Protein AF-A0A7C2U0L2-F1 (afdb_monomer)

Sequence (95 aa):
MPKRKKSPPITKEQFLARVMSREPNREKVVKDLLRELHAYEMKYQMRSEFFYKLVVGTPLEDQPDFLDWAMCYRGYLQVFQSQVMPESATADVIG

Radius of gyration: 17.04 Å; Cα contacts (8 Å, |Δi|>4): 35; chains: 1; bounding box: 32×41×64 Å

Solvent-accessible surface area (backbone atoms only — not comparable to full-atom values): 5981 Å² total; per-residue (Å²): 134,86,81,80,79,78,73,77,82,76,48,71,68,58,48,50,52,48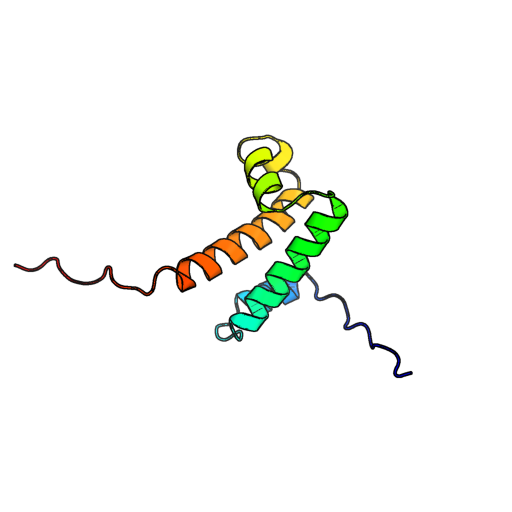,71,70,41,96,78,52,62,62,69,56,53,51,52,52,37,52,51,55,50,49,53,51,23,64,74,68,74,40,56,66,70,61,51,48,69,68,29,63,97,40,83,58,46,79,36,70,75,41,44,57,51,47,52,43,50,50,53,46,49,54,59,48,48,62,65,75,48,71,94,79,85,73,84,86,92,82,134

Nearest PDB structures (foldseek):
  3l9f-assembly2_C  TM=3.797E-01  e=4.174E+00  Streptococcus mutans UA159
  4wwf-assembly2_B-2  TM=2.440E-01  e=3.933E+00  Cupriavidus metallidurans CH34
  3zg1-assembly2_A  TM=2.372E-01  e=9.047E+00  Cupriavidus metallidurans CH34

Structure (mmCIF, N/CA/C/O backbone):
data_AF-A0A7C2U0L2-F1
#
_entry.id   AF-A0A7C2U0L2-F1
#
loop_
_atom_site.group_PDB
_atom_site.id
_atom_site.type_symbol
_atom_site.label_atom_id
_atom_site.label_alt_id
_atom_site.label_comp_id
_atom_site.label_asym_id
_atom_site.label_entity_id
_atom_site.label_seq_id
_atom_site.pdbx_PDB_ins_code
_atom_site.Cartn_x
_atom_site.Cartn_y
_atom_site.Cartn_z
_atom_site.occupancy
_atom_site.B_iso_or_equiv
_atom_site.auth_seq_id
_atom_site.auth_comp_id
_atom_site.auth_asym_id
_atom_site.auth_atom_id
_atom_site.pdbx_PDB_model_num
ATOM 1 N N . MET A 1 1 ? 0.550 7.904 33.768 1.00 45.81 1 MET A N 1
ATOM 2 C CA . MET A 1 1 ? 0.707 7.884 32.293 1.00 45.81 1 MET A CA 1
ATOM 3 C C . MET A 1 1 ? -0.568 7.325 31.667 1.00 45.81 1 MET A C 1
ATOM 5 O O . MET A 1 1 ? -0.949 6.228 32.066 1.00 45.81 1 MET A O 1
ATOM 9 N N . PRO A 1 2 ? -1.277 8.026 30.763 1.00 47.38 2 PRO A N 1
ATOM 10 C CA . PRO A 1 2 ? -2.499 7.477 30.184 1.00 47.38 2 PRO A CA 1
ATOM 11 C C . PRO A 1 2 ? -2.150 6.387 29.159 1.00 47.38 2 PRO A C 1
ATOM 13 O O . PRO A 1 2 ? -1.345 6.593 28.250 1.00 47.38 2 PRO A O 1
ATOM 16 N N . LYS A 1 3 ? -2.747 5.203 29.331 1.00 48.09 3 LYS A N 1
ATOM 17 C CA . LYS A 1 3 ? -2.592 4.048 28.439 1.00 48.09 3 LYS A CA 1
ATOM 18 C C . LYS A 1 3 ? -3.172 4.394 27.061 1.00 48.09 3 LYS A C 1
ATOM 20 O O . LYS A 1 3 ? -4.375 4.621 26.939 1.00 48.09 3 LYS A O 1
ATOM 25 N N . ARG A 1 4 ? -2.324 4.445 26.024 1.00 47.09 4 ARG A N 1
ATOM 26 C CA . ARG A 1 4 ? -2.745 4.629 24.624 1.00 47.09 4 ARG A CA 1
ATOM 27 C C . ARG A 1 4 ? -3.666 3.469 24.229 1.00 47.09 4 ARG A C 1
ATOM 29 O O . ARG A 1 4 ? -3.207 2.339 24.078 1.00 47.09 4 ARG A O 1
ATOM 36 N N . LYS A 1 5 ? -4.964 3.747 24.083 1.00 49.28 5 LYS A N 1
ATOM 37 C CA . LYS A 1 5 ? -5.942 2.816 23.509 1.00 49.28 5 LYS A CA 1
ATOM 38 C C . LYS A 1 5 ? -5.545 2.584 22.047 1.00 49.28 5 LYS A C 1
ATOM 40 O O . LYS A 1 5 ? -5.645 3.501 21.238 1.00 49.28 5 LYS A O 1
ATOM 45 N N . LYS A 1 6 ? -5.029 1.394 21.723 1.00 50.16 6 LYS A N 1
ATOM 46 C CA . LYS A 1 6 ? -4.821 0.972 20.333 1.00 50.16 6 LYS A CA 1
ATOM 47 C C . LYS A 1 6 ? -6.204 0.836 19.701 1.00 50.16 6 LYS A C 1
ATOM 49 O O . LYS A 1 6 ? -6.974 -0.030 20.110 1.00 50.16 6 LYS A O 1
ATOM 54 N N . SER A 1 7 ? -6.539 1.732 18.777 1.00 49.91 7 SER A N 1
ATOM 55 C CA . SER A 1 7 ? -7.733 1.581 17.948 1.00 49.91 7 SER A CA 1
ATOM 56 C C . SER A 1 7 ? -7.650 0.244 17.204 1.00 49.91 7 SER A C 1
ATOM 58 O O . SER A 1 7 ? -6.552 -0.122 16.773 1.00 49.91 7 SER A O 1
ATOM 60 N N . PRO A 1 8 ? -8.760 -0.501 17.085 1.00 56.16 8 PRO A N 1
ATOM 61 C CA . PRO A 1 8 ? -8.761 -1.787 16.403 1.00 56.16 8 PRO A CA 1
ATOM 62 C C . PRO A 1 8 ? -8.288 -1.625 14.948 1.00 56.16 8 PRO A C 1
ATOM 64 O O . PRO A 1 8 ? -8.546 -0.575 14.346 1.00 56.16 8 PRO A O 1
ATOM 67 N N . PRO A 1 9 ? -7.586 -2.628 14.389 1.00 57.03 9 PRO A N 1
ATOM 68 C CA . PRO A 1 9 ? -7.198 -2.615 12.987 1.00 57.03 9 PRO A CA 1
ATOM 69 C C . PRO A 1 9 ? -8.469 -2.549 12.137 1.00 57.03 9 PRO A C 1
ATOM 71 O O . PRO A 1 9 ?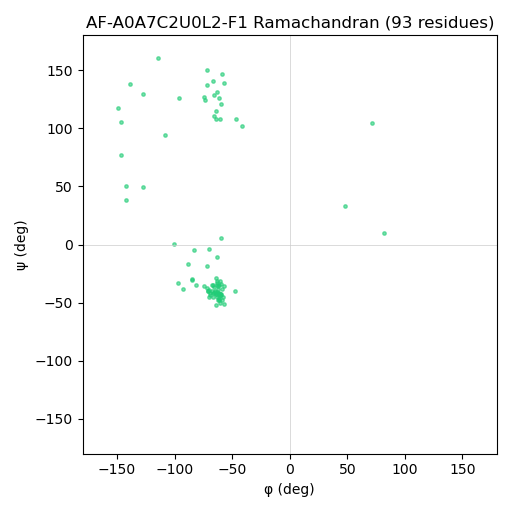 -9.362 -3.386 12.264 1.00 57.03 9 PRO A O 1
ATOM 74 N N . ILE A 1 10 ? -8.577 -1.508 11.316 1.00 61.28 10 ILE A N 1
ATOM 75 C CA . ILE A 1 10 ? -9.622 -1.425 10.300 1.00 61.28 10 ILE A CA 1
ATOM 76 C C . ILE A 1 10 ? -9.357 -2.542 9.295 1.00 61.28 10 ILE A C 1
ATOM 78 O O . ILE A 1 10 ? -8.239 -2.700 8.817 1.00 61.28 10 ILE A O 1
ATOM 82 N N . THR A 1 11 ? -10.375 -3.346 9.011 1.00 71.38 11 THR A N 1
ATOM 83 C CA . THR A 1 11 ? -10.290 -4.378 7.978 1.00 71.38 11 THR A CA 1
ATOM 84 C C . THR A 1 11 ? -10.281 -3.734 6.594 1.00 71.38 11 THR A C 1
ATOM 86 O O . THR A 1 11 ? -10.900 -2.691 6.389 1.00 71.38 11 THR A O 1
ATOM 89 N N . LYS A 1 12 ? -9.623 -4.375 5.623 1.00 61.41 12 LYS A N 1
ATOM 90 C CA . LYS A 1 12 ? -9.554 -3.936 4.217 1.00 61.41 12 LYS A CA 1
ATOM 91 C C . LYS A 1 12 ? -10.922 -3.563 3.637 1.00 61.41 12 LYS A C 1
ATOM 93 O O . LYS A 1 12 ? -11.067 -2.555 2.958 1.00 61.41 12 LYS A O 1
ATOM 98 N N . GLU A 1 13 ? -11.946 -4.341 3.969 1.00 67.31 13 GLU A N 1
ATOM 99 C CA . GLU A 1 13 ? -13.325 -4.105 3.539 1.00 67.31 13 GLU A CA 1
ATOM 100 C C . GLU A 1 13 ? -13.913 -2.822 4.147 1.00 67.31 13 GLU A C 1
ATOM 102 O O . GLU A 1 13 ? -14.519 -2.015 3.446 1.00 67.31 13 GLU A O 1
ATOM 107 N N . GLN A 1 14 ? -13.645 -2.568 5.433 1.00 66.62 14 GLN A N 1
ATOM 108 C CA . GLN A 1 14 ? -14.013 -1.313 6.089 1.00 66.62 14 GLN A CA 1
ATOM 109 C C . GLN A 1 14 ? -13.219 -0.129 5.543 1.00 66.62 14 GLN A C 1
ATOM 111 O O . GLN A 1 14 ? -13.761 0.969 5.457 1.00 66.62 14 GLN A O 1
ATOM 116 N N . PHE A 1 15 ? -11.956 -0.332 5.173 1.00 65.44 15 PHE A N 1
ATOM 117 C CA . PHE A 1 15 ? -11.128 0.687 4.543 1.00 65.44 15 PHE A CA 1
ATOM 118 C C . PHE A 1 15 ? -11.691 1.077 3.172 1.00 65.44 15 PHE A C 1
ATOM 120 O O . PHE A 1 15 ? -11.983 2.250 2.944 1.00 65.44 15 PHE A O 1
ATOM 127 N N . LEU A 1 16 ? -11.952 0.092 2.310 1.00 62.72 16 LEU A N 1
ATOM 128 C CA . LEU A 1 16 ? -12.552 0.287 0.990 1.00 62.72 16 LEU A CA 1
ATOM 129 C C . LEU A 1 16 ? -13.940 0.927 1.087 1.00 62.72 16 LEU A C 1
ATOM 131 O O . LEU A 1 16 ? -14.214 1.891 0.378 1.00 62.72 16 LEU A O 1
ATOM 135 N N . ALA A 1 17 ? -14.785 0.482 2.020 1.00 65.19 17 ALA A N 1
ATOM 136 C CA . ALA A 1 17 ? -16.093 1.090 2.259 1.00 65.19 17 ALA A CA 1
ATOM 137 C C . ALA A 1 17 ? -15.987 2.563 2.696 1.00 65.19 17 ALA A C 1
ATOM 139 O O . ALA A 1 17 ? -16.822 3.386 2.314 1.00 65.19 17 ALA A O 1
ATOM 140 N N . ARG A 1 18 ? -14.948 2.922 3.463 1.00 62.56 18 ARG A N 1
ATOM 141 C CA . ARG A 1 18 ? -14.692 4.305 3.898 1.00 62.56 18 ARG A CA 1
ATOM 142 C C . ARG A 1 18 ? -14.152 5.188 2.783 1.00 62.56 18 ARG A C 1
ATOM 144 O O . ARG A 1 18 ? -14.475 6.367 2.756 1.00 62.56 18 ARG A O 1
ATOM 151 N N . VAL A 1 19 ? -13.335 4.624 1.898 1.00 58.09 19 VAL A N 1
ATOM 152 C CA . VAL A 1 19 ? -12.797 5.308 0.716 1.00 58.09 19 VAL A CA 1
ATOM 153 C C . VAL A 1 19 ? -13.893 5.520 -0.334 1.00 58.09 19 VAL A C 1
ATOM 155 O O . VAL A 1 19 ? -13.927 6.570 -0.966 1.00 58.09 19 VAL A O 1
ATOM 158 N N . MET A 1 20 ? -14.809 4.558 -0.493 1.00 55.66 20 MET A N 1
ATOM 159 C CA . MET A 1 20 ? -15.878 4.603 -1.499 1.00 55.66 20 MET A CA 1
ATOM 160 C C . MET A 1 20 ? -17.165 5.309 -1.039 1.00 55.66 20 MET A C 1
ATOM 162 O O . MET A 1 20 ? -17.980 5.692 -1.877 1.00 55.66 20 MET A O 1
ATOM 166 N N . SER A 1 21 ? -17.370 5.521 0.265 1.00 53.75 21 S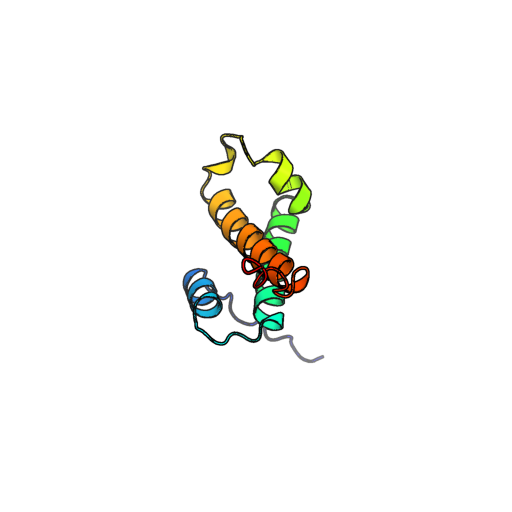ER A N 1
ATOM 167 C CA . SER A 1 21 ? -18.510 6.303 0.765 1.00 53.75 21 SER A CA 1
ATOM 168 C C . SER A 1 21 ? -18.299 7.795 0.498 1.00 53.75 21 SER A C 1
ATOM 170 O O . SER A 1 21 ? -17.308 8.363 0.938 1.00 53.75 21 SER A O 1
ATOM 172 N N . ARG A 1 22 ? -19.259 8.419 -0.194 1.00 49.75 22 ARG A N 1
ATOM 173 C CA . ARG A 1 22 ? -19.216 9.722 -0.896 1.00 49.75 22 ARG A CA 1
ATOM 174 C C . ARG A 1 22 ? -18.888 10.987 -0.076 1.00 49.75 22 ARG A C 1
ATOM 176 O O . ARG A 1 22 ? -18.869 12.062 -0.655 1.00 49.75 22 ARG A O 1
ATOM 183 N N . GLU A 1 23 ? -18.549 10.894 1.205 1.00 60.91 23 GLU A N 1
ATOM 184 C CA . GLU A 1 23 ? -17.962 12.013 1.963 1.00 60.91 23 GLU A CA 1
ATOM 185 C C . GLU A 1 23 ? -16.971 11.518 3.022 1.00 60.91 23 GLU A C 1
ATOM 187 O O . GLU A 1 23 ? -17.269 11.489 4.222 1.00 60.91 23 GLU A O 1
ATOM 192 N N . PRO A 1 24 ? -15.750 11.133 2.637 1.00 56.12 24 PRO A N 1
ATOM 193 C CA . PRO A 1 24 ? -14.716 10.922 3.615 1.00 56.12 24 PRO A CA 1
ATOM 194 C C . PRO A 1 24 ? -13.893 12.209 3.687 1.00 56.12 24 PRO A C 1
ATOM 196 O O . PRO A 1 24 ? -13.421 12.713 2.671 1.00 56.12 24 PRO A O 1
ATOM 199 N N . ASN A 1 25 ? -13.733 12.771 4.890 1.00 67.88 25 ASN A N 1
ATOM 200 C CA . ASN A 1 25 ? -12.801 13.875 5.119 1.00 67.88 25 ASN A CA 1
ATOM 201 C C . ASN A 1 25 ? -11.472 13.499 4.441 1.00 67.88 25 ASN A C 1
ATOM 203 O O . ASN A 1 25 ? -10.806 12.548 4.853 1.00 67.88 25 ASN A O 1
ATOM 207 N N . ARG A 1 26 ? -11.158 14.174 3.335 1.00 65.81 26 ARG A N 1
ATOM 208 C CA . ARG A 1 26 ? -10.145 13.737 2.372 1.00 65.81 26 ARG A CA 1
ATOM 209 C C . ARG A 1 26 ? -8.776 13.613 3.034 1.00 65.81 26 ARG A C 1
ATOM 211 O O . ARG A 1 26 ? -8.037 12.673 2.761 1.00 65.81 26 ARG A O 1
ATOM 218 N N . GLU A 1 27 ? -8.494 14.484 4.000 1.00 70.62 27 GLU A N 1
ATOM 219 C CA . GLU A 1 27 ? -7.295 14.424 4.837 1.00 70.62 27 GLU A CA 1
ATOM 220 C C . GLU A 1 27 ? -7.222 13.144 5.674 1.00 70.62 27 GLU A C 1
ATOM 222 O O . GLU A 1 27 ? -6.144 12.593 5.889 1.00 70.62 27 GLU A O 1
ATOM 227 N N . LYS A 1 28 ? -8.366 12.651 6.154 1.00 76.25 28 LYS A N 1
ATOM 228 C CA . LYS A 1 28 ? -8.456 11.395 6.901 1.00 76.25 28 LYS A CA 1
ATOM 229 C C . LYS A 1 28 ? -8.181 10.196 5.996 1.00 76.25 28 LYS A C 1
ATOM 231 O O . LYS A 1 28 ? -7.432 9.318 6.403 1.00 76.25 28 LYS A O 1
ATOM 236 N N . VAL A 1 29 ? -8.702 10.195 4.767 1.00 73.56 29 VAL A N 1
ATOM 237 C CA . VAL A 1 29 ? -8.413 9.145 3.770 1.00 73.56 29 VAL A CA 1
ATOM 238 C C . VAL A 1 29 ? -6.934 9.109 3.426 1.00 73.56 29 VAL A C 1
ATOM 240 O O . VAL A 1 29 ? -6.330 8.044 3.461 1.00 73.56 29 VAL A O 1
ATOM 243 N N . VAL A 1 30 ? -6.329 10.271 3.169 1.00 75.81 30 VAL A N 1
ATOM 244 C CA . VAL A 1 30 ? -4.886 10.370 2.911 1.00 75.81 30 VAL A CA 1
ATOM 245 C C . VAL A 1 30 ? -4.087 9.869 4.112 1.00 75.81 30 VAL A C 1
ATOM 247 O O . VAL A 1 30 ? -3.141 9.109 3.937 1.00 75.81 30 VAL A O 1
ATOM 250 N N . LYS A 1 31 ? -4.471 10.239 5.340 1.00 81.81 31 LYS A N 1
ATOM 251 C CA . LYS A 1 31 ? -3.800 9.763 6.561 1.00 81.81 31 LYS A CA 1
ATOM 252 C C . LYS A 1 31 ? -3.919 8.251 6.755 1.00 81.81 31 LYS A C 1
ATOM 254 O O . LYS A 1 31 ? -2.941 7.638 7.176 1.00 81.81 31 LYS A O 1
ATOM 259 N N . ASP A 1 32 ? -5.077 7.654 6.481 1.00 82.19 32 ASP A N 1
ATOM 260 C CA . ASP A 1 32 ? -5.252 6.201 6.583 1.00 82.19 32 ASP A CA 1
ATOM 261 C C . ASP A 1 32 ? -4.487 5.467 5.454 1.00 82.19 32 ASP A C 1
ATOM 263 O O . ASP A 1 32 ? -3.787 4.503 5.749 1.00 82.19 32 ASP A O 1
ATOM 267 N N . LEU A 1 33 ? -4.489 5.977 4.211 1.00 80.56 33 LEU A N 1
ATOM 268 C CA . LEU A 1 33 ? -3.665 5.457 3.101 1.00 80.56 33 LEU A CA 1
ATOM 269 C C . LEU A 1 33 ? -2.165 5.505 3.422 1.00 80.56 33 LEU A C 1
ATOM 271 O O . LEU A 1 33 ? -1.457 4.517 3.246 1.00 80.56 33 LEU A O 1
ATOM 275 N N . LEU A 1 34 ? -1.673 6.640 3.930 1.00 82.19 34 LEU A N 1
ATOM 276 C CA . LEU A 1 34 ? -0.270 6.799 4.322 1.00 82.19 34 LEU A CA 1
ATOM 277 C C . LEU A 1 34 ? 0.116 5.861 5.468 1.00 82.19 34 LEU A C 1
ATOM 279 O O . LEU A 1 34 ? 1.241 5.369 5.501 1.00 82.19 34 LEU A O 1
ATOM 283 N N . ARG A 1 35 ? -0.801 5.595 6.405 1.00 85.31 35 ARG A N 1
ATOM 284 C CA . ARG A 1 35 ? -0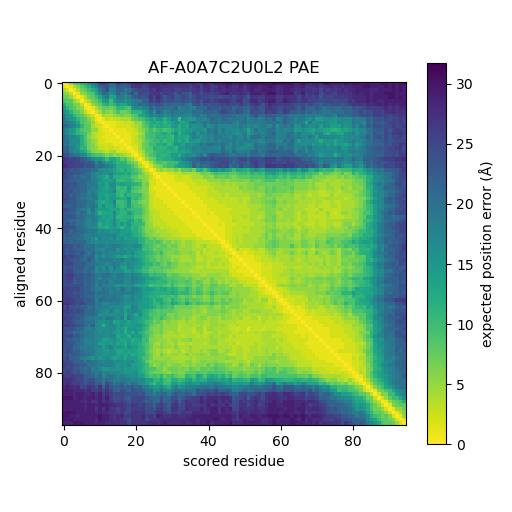.558 4.649 7.500 1.00 85.31 35 ARG A CA 1
ATOM 285 C C . ARG A 1 35 ? -0.415 3.218 6.986 1.00 85.31 35 ARG A C 1
ATOM 287 O O . ARG A 1 35 ? 0.498 2.525 7.427 1.00 85.31 35 ARG A O 1
ATOM 294 N N . GLU A 1 36 ? -1.294 2.796 6.082 1.00 83.31 36 GLU A N 1
ATOM 295 C CA . GLU A 1 36 ? -1.232 1.472 5.451 1.00 83.31 36 GLU A CA 1
ATOM 296 C C . GLU A 1 36 ? 0.063 1.319 4.647 1.00 83.31 36 GLU A C 1
ATOM 298 O O . GLU A 1 36 ? 0.807 0.361 4.848 1.00 83.31 36 GLU A O 1
ATOM 303 N N . LEU A 1 37 ? 0.405 2.309 3.815 1.00 82.44 37 LEU A N 1
ATOM 304 C CA . LEU A 1 37 ? 1.662 2.316 3.061 1.00 82.44 37 LEU A CA 1
ATOM 305 C C . LEU A 1 37 ? 2.878 2.233 3.987 1.00 82.44 37 LEU A C 1
ATOM 307 O O . LEU A 1 37 ? 3.747 1.397 3.770 1.00 82.44 37 LEU A O 1
ATOM 311 N N . HIS A 1 38 ? 2.907 3.007 5.073 1.00 83.62 38 HIS A N 1
ATOM 312 C CA . HIS A 1 38 ? 3.996 2.956 6.048 1.00 83.62 38 HIS A CA 1
ATOM 313 C C . HIS A 1 38 ? 4.139 1.573 6.713 1.00 83.62 38 HIS A C 1
ATOM 315 O O . HIS A 1 38 ? 5.249 1.163 7.052 1.00 83.62 38 HIS A O 1
ATOM 321 N N . ALA A 1 39 ? 3.049 0.820 6.901 1.00 84.25 39 ALA A N 1
ATOM 322 C CA . ALA A 1 39 ? 3.133 -0.550 7.407 1.00 84.25 39 ALA A CA 1
ATOM 323 C C . ALA A 1 39 ? 3.858 -1.476 6.413 1.00 84.25 39 ALA A C 1
ATOM 325 O O . ALA A 1 39 ? 4.710 -2.266 6.825 1.00 84.25 39 ALA A O 1
ATOM 326 N N . TYR A 1 40 ? 3.588 -1.328 5.114 1.00 79.44 40 TYR A N 1
ATOM 327 C CA . TYR A 1 40 ? 4.307 -2.046 4.060 1.00 79.44 40 TYR A CA 1
ATOM 328 C C . TYR A 1 40 ? 5.769 -1.600 3.943 1.00 79.44 40 TYR A C 1
ATOM 330 O O . TYR A 1 40 ? 6.649 -2.448 3.819 1.00 79.44 40 TYR A O 1
ATOM 338 N N . GLU A 1 41 ? 6.059 -0.302 4.067 1.00 83.56 41 GLU A N 1
ATOM 339 C CA . GLU A 1 41 ? 7.438 0.206 4.041 1.00 83.56 41 GLU A CA 1
ATOM 340 C C . GLU A 1 41 ? 8.276 -0.342 5.196 1.00 83.56 41 GLU A C 1
ATOM 342 O O . GLU A 1 41 ? 9.443 -0.679 5.014 1.00 83.56 41 GLU A O 1
ATOM 347 N N . MET A 1 42 ? 7.677 -0.483 6.381 1.00 85.94 42 MET A N 1
ATOM 348 C CA . MET A 1 42 ? 8.322 -1.127 7.525 1.00 85.94 42 MET A CA 1
ATOM 349 C C . MET A 1 42 ? 8.488 -2.636 7.323 1.00 85.94 42 MET A C 1
ATOM 351 O O . MET A 1 42 ? 9.532 -3.176 7.684 1.00 85.94 42 MET A O 1
ATOM 355 N N . LYS A 1 43 ? 7.495 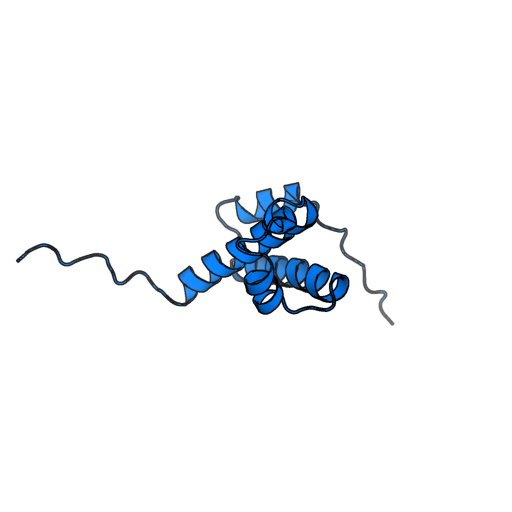-3.313 6.727 1.00 82.31 43 LYS A N 1
ATOM 356 C CA . LYS A 1 43 ? 7.544 -4.757 6.431 1.00 82.31 43 LYS A CA 1
ATOM 357 C C . LYS A 1 43 ? 8.643 -5.097 5.420 1.00 82.31 43 LYS A C 1
ATOM 359 O O . LYS A 1 43 ? 9.353 -6.078 5.612 1.00 82.31 43 LYS A O 1
ATOM 364 N N . TYR A 1 44 ? 8.790 -4.287 4.374 1.00 78.94 44 TYR A N 1
ATOM 365 C CA . TYR A 1 44 ? 9.734 -4.519 3.275 1.00 78.94 44 TYR A CA 1
ATOM 366 C C . TYR A 1 44 ? 11.026 -3.690 3.379 1.00 78.94 44 TYR A C 1
ATOM 368 O O . TYR A 1 44 ? 11.880 -3.785 2.502 1.00 78.94 44 TYR A O 1
ATOM 376 N N . GLN A 1 45 ? 11.174 -2.876 4.433 1.00 83.00 45 GLN A N 1
ATOM 377 C CA . GLN A 1 45 ? 12.278 -1.922 4.637 1.00 83.00 45 GLN A CA 1
ATOM 378 C C . GLN A 1 45 ? 12.577 -1.040 3.412 1.00 83.00 45 GLN A C 1
ATOM 380 O O . GLN A 1 45 ? 13.719 -0.657 3.157 1.00 83.00 45 GLN A O 1
ATOM 385 N N . MET A 1 46 ? 11.544 -0.708 2.640 1.00 82.31 46 MET A N 1
ATOM 386 C CA . MET A 1 46 ? 11.676 -0.017 1.364 1.00 82.31 46 MET A CA 1
ATOM 387 C C . MET A 1 46 ? 10.593 1.040 1.223 1.00 82.31 46 MET A C 1
ATOM 389 O O . MET A 1 46 ? 9.439 0.797 1.552 1.00 82.31 46 MET A O 1
ATOM 393 N N . ARG A 1 47 ? 10.958 2.216 0.705 1.00 81.12 47 ARG A N 1
ATOM 394 C CA . ARG A 1 47 ? 9.991 3.284 0.422 1.00 81.12 47 ARG A CA 1
ATOM 395 C C . ARG A 1 47 ? 9.034 2.873 -0.696 1.00 81.12 47 ARG A C 1
ATOM 397 O O . ARG A 1 47 ? 9.480 2.343 -1.712 1.00 81.12 47 ARG A O 1
ATOM 404 N N . SER A 1 48 ? 7.758 3.227 -0.555 1.00 76.75 48 SER A N 1
ATOM 405 C CA . SER A 1 48 ? 6.682 2.860 -1.486 1.00 76.75 48 SER A CA 1
ATOM 406 C C . SER A 1 48 ? 6.960 3.324 -2.918 1.00 76.75 48 SER A C 1
ATOM 408 O O . SER A 1 48 ? 6.672 2.604 -3.862 1.00 76.75 48 SER A O 1
ATOM 410 N N . GLU A 1 49 ? 7.588 4.488 -3.113 1.00 80.75 49 GLU A N 1
ATOM 411 C CA . GLU A 1 49 ? 7.948 4.963 -4.460 1.00 80.75 49 GLU A CA 1
ATOM 412 C C . GLU A 1 49 ? 8.997 4.071 -5.147 1.00 80.75 49 GLU A C 1
ATOM 414 O O . GLU A 1 49 ? 8.890 3.769 -6.336 1.00 80.75 49 GLU A O 1
ATOM 419 N N . PHE A 1 50 ? 10.013 3.633 -4.403 1.00 79.25 50 PHE A N 1
ATOM 420 C CA . PHE A 1 50 ? 11.042 2.735 -4.929 1.00 79.25 50 PHE A CA 1
ATOM 421 C C . PHE A 1 50 ? 10.475 1.339 -5.158 1.00 79.25 50 PHE A C 1
ATOM 423 O O . PHE A 1 50 ? 10.745 0.729 -6.188 1.00 79.25 50 PHE A O 1
ATOM 430 N N . PHE A 1 51 ? 9.635 0.879 -4.235 1.00 80.38 51 PHE A N 1
ATOM 431 C CA . PHE A 1 51 ? 8.923 -0.384 -4.350 1.00 80.38 51 PHE A CA 1
ATOM 432 C C . PHE A 1 51 ? 8.026 -0.408 -5.598 1.00 80.38 51 PHE A C 1
ATOM 434 O O . PHE A 1 51 ? 8.087 -1.356 -6.371 1.00 80.38 51 PHE A O 1
ATOM 441 N N . TYR A 1 52 ? 7.300 0.681 -5.884 1.00 81.19 52 TYR A N 1
ATOM 442 C CA . TYR A 1 52 ? 6.515 0.837 -7.114 1.00 81.19 52 TYR A CA 1
ATOM 443 C C . TYR A 1 52 ? 7.367 0.685 -8.372 1.00 81.19 52 TYR A C 1
ATOM 445 O O . TYR A 1 52 ? 7.049 -0.112 -9.246 1.00 81.19 52 TYR A O 1
ATOM 453 N N . LYS A 1 53 ? 8.481 1.418 -8.450 1.00 81.75 53 LYS A N 1
ATOM 454 C CA . LYS A 1 53 ? 9.378 1.396 -9.615 1.00 81.75 53 LYS A CA 1
ATOM 455 C C . LYS A 1 53 ? 10.030 0.030 -9.846 1.00 81.75 53 LYS A C 1
ATOM 457 O O . LYS A 1 53 ? 10.365 -0.281 -10.981 1.00 81.75 53 LYS A O 1
ATOM 462 N N . LEU A 1 54 ? 10.241 -0.748 -8.785 1.00 79.94 54 LEU A N 1
ATOM 463 C CA . LEU A 1 54 ? 10.871 -2.068 -8.859 1.00 79.94 54 LEU A CA 1
ATOM 464 C C . LEU A 1 54 ? 9.889 -3.188 -9.196 1.00 79.94 54 LEU A C 1
ATOM 466 O O . LEU A 1 54 ? 10.293 -4.180 -9.791 1.00 79.94 54 LEU A O 1
ATOM 470 N N . VAL A 1 55 ? 8.629 -3.050 -8.786 1.00 77.88 55 VAL A N 1
ATOM 471 C CA . VAL A 1 55 ? 7.623 -4.109 -8.924 1.00 77.88 55 VAL A CA 1
ATOM 472 C C . VAL A 1 55 ? 6.834 -3.976 -10.216 1.00 77.88 55 VAL A C 1
ATOM 474 O O . VAL A 1 55 ? 6.524 -4.991 -10.840 1.00 77.88 55 VAL A O 1
ATOM 477 N N . VAL A 1 56 ? 6.514 -2.749 -10.628 1.00 77.50 56 VAL A N 1
ATOM 478 C CA . VAL A 1 56 ? 5.706 -2.507 -11.826 1.00 77.50 56 VAL A CA 1
ATOM 479 C C . VAL A 1 56 ? 6.414 -3.066 -13.057 1.00 77.50 56 VAL A C 1
ATOM 481 O O . VAL A 1 56 ? 7.567 -2.737 -13.328 1.00 77.50 56 VAL A O 1
ATOM 484 N N . GLY A 1 57 ? 5.710 -3.919 -13.803 1.00 77.38 57 GLY A N 1
ATOM 485 C CA . GLY A 1 57 ? 6.262 -4.617 -14.968 1.00 77.38 57 GLY A CA 1
ATOM 486 C C . GLY A 1 57 ? 7.071 -5.878 -14.641 1.00 77.38 57 GLY A C 1
ATOM 487 O O . GLY A 1 57 ? 7.718 -6.430 -15.530 1.00 77.38 57 GLY A O 1
ATOM 488 N N . THR A 1 58 ? 7.036 -6.352 -13.392 1.00 80.62 58 THR A N 1
ATOM 489 C CA . THR A 1 58 ? 7.638 -7.628 -12.977 1.00 80.62 58 THR A CA 1
ATOM 490 C C . THR A 1 58 ? 6.565 -8.632 -12.537 1.00 80.62 58 THR A C 1
ATOM 492 O O . THR A 1 58 ? 5.480 -8.219 -12.132 1.00 80.62 58 THR A O 1
ATOM 495 N N . PRO A 1 59 ? 6.865 -9.946 -12.502 1.00 79.81 59 PRO A N 1
ATOM 496 C CA . PRO A 1 59 ? 5.928 -10.966 -12.007 1.00 79.81 59 PRO A CA 1
ATOM 497 C C . PRO A 1 59 ? 5.549 -10.815 -10.524 1.00 79.81 59 PRO A C 1
ATOM 499 O O . PRO A 1 59 ? 4.667 -11.513 -10.031 1.00 79.81 59 PRO A O 1
ATOM 502 N N . LEU A 1 60 ? 6.247 -9.948 -9.780 1.00 75.81 60 LEU A N 1
ATOM 503 C CA . LEU A 1 60 ? 5.909 -9.624 -8.394 1.00 75.81 60 LEU A CA 1
ATOM 504 C C . LEU A 1 60 ? 4.641 -8.763 -8.307 1.00 75.81 60 LEU A C 1
ATOM 506 O O . LEU A 1 60 ? 4.031 -8.724 -7.246 1.00 75.81 60 LEU A O 1
ATOM 510 N N . GLU A 1 61 ? 4.224 -8.109 -9.396 1.00 77.69 61 GLU A N 1
ATOM 511 C CA . GLU A 1 61 ? 2.994 -7.308 -9.438 1.00 77.69 61 GLU A CA 1
ATOM 512 C C . GLU A 1 61 ? 1.730 -8.156 -9.196 1.00 77.69 61 GLU A C 1
ATOM 514 O O . GLU A 1 61 ? 0.788 -7.674 -8.571 1.00 77.69 61 GLU A O 1
ATOM 519 N N . ASP A 1 62 ? 1.738 -9.431 -9.599 1.0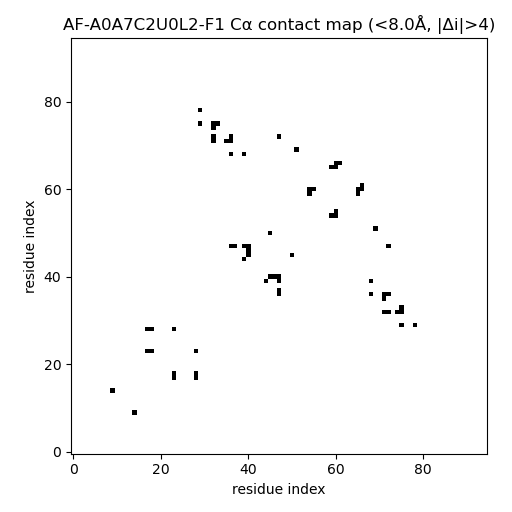0 79.62 62 ASP A N 1
ATOM 520 C CA . ASP A 1 62 ? 0.611 -10.366 -9.451 1.00 79.62 62 ASP A CA 1
ATOM 521 C C . ASP A 1 62 ? 0.527 -11.038 -8.071 1.00 79.62 62 ASP A C 1
ATOM 523 O O . ASP A 1 62 ? -0.399 -11.801 -7.780 1.00 79.62 62 ASP A O 1
ATOM 527 N N . GLN A 1 63 ? 1.499 -10.792 -7.194 1.00 83.31 63 GLN A N 1
ATOM 528 C CA . GLN A 1 63 ? 1.491 -11.370 -5.856 1.00 83.31 63 GLN A CA 1
ATOM 529 C C . GLN A 1 63 ? 0.399 -10.707 -4.996 1.00 83.31 63 GLN A C 1
ATOM 531 O O . GLN A 1 63 ? 0.283 -9.481 -4.978 1.00 83.31 63 GLN A O 1
ATOM 536 N N . PRO A 1 64 ? -0.375 -11.474 -4.207 1.00 80.25 64 PRO A N 1
ATOM 537 C CA . PRO A 1 64 ? -1.523 -10.949 -3.463 1.00 80.25 64 PRO A CA 1
ATOM 538 C C . PRO A 1 64 ? -1.146 -9.830 -2.482 1.00 80.25 64 PRO A C 1
ATOM 540 O O . PRO A 1 64 ? -1.854 -8.832 -2.376 1.00 80.25 64 PRO A O 1
ATOM 543 N N . ASP A 1 65 ? 0.009 -9.951 -1.825 1.00 76.75 65 ASP A N 1
ATOM 544 C CA . ASP A 1 65 ? 0.564 -8.927 -0.928 1.00 76.75 65 ASP A CA 1
ATOM 545 C C . ASP A 1 65 ? 0.881 -7.609 -1.672 1.00 76.75 65 ASP A C 1
ATOM 547 O O . ASP A 1 65 ? 0.731 -6.517 -1.121 1.00 76.75 65 ASP A O 1
ATOM 551 N N . PHE A 1 66 ? 1.290 -7.702 -2.941 1.00 78.38 66 PHE A N 1
ATOM 552 C CA . PHE A 1 66 ? 1.616 -6.549 -3.780 1.00 78.38 66 PHE A CA 1
ATOM 553 C C . PHE A 1 66 ? 0.372 -5.910 -4.379 1.00 78.38 66 PHE A C 1
ATOM 555 O O . PHE A 1 66 ? 0.321 -4.688 -4.466 1.00 78.38 66 PHE A O 1
ATOM 562 N N . LEU A 1 67 ? -0.649 -6.694 -4.724 1.00 81.06 67 LEU A N 1
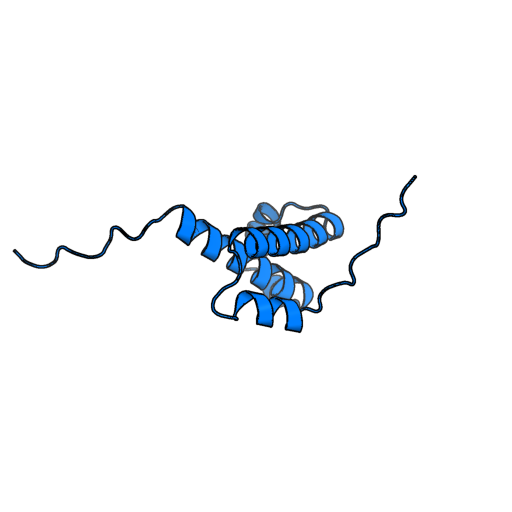ATOM 563 C CA . LEU A 1 67 ? -1.942 -6.172 -5.168 1.00 81.06 67 LEU A CA 1
ATOM 564 C C . LEU A 1 67 ? -2.605 -5.324 -4.073 1.00 81.06 67 LEU A C 1
ATOM 566 O O . LEU A 1 67 ? -3.124 -4.241 -4.352 1.00 81.06 67 LEU A O 1
ATOM 570 N N . ASP A 1 68 ? -2.541 -5.777 -2.818 1.00 80.12 68 ASP A N 1
ATOM 571 C CA . ASP A 1 68 ? -3.017 -5.026 -1.653 1.00 80.12 68 ASP A CA 1
ATOM 572 C C . ASP A 1 68 ? -2.279 -3.695 -1.472 1.00 80.12 68 ASP A C 1
ATOM 574 O O . ASP A 1 68 ? -2.901 -2.632 -1.377 1.00 80.12 68 ASP A O 1
ATOM 578 N N . TRP A 1 69 ? -0.948 -3.733 -1.499 1.00 85.19 69 TRP A N 1
ATOM 579 C CA . TRP A 1 69 ? -0.129 -2.527 -1.435 1.00 85.19 69 TRP A CA 1
ATOM 580 C C . TRP A 1 69 ? -0.375 -1.588 -2.636 1.00 85.19 69 TRP A C 1
ATOM 582 O O . TRP A 1 69 ? -0.512 -0.374 -2.458 1.00 85.19 69 TRP A O 1
ATOM 592 N N . ALA A 1 70 ? -0.501 -2.129 -3.851 1.00 82.50 70 ALA A N 1
ATOM 593 C CA . ALA A 1 70 ? -0.688 -1.368 -5.083 1.00 82.50 70 ALA A CA 1
ATOM 594 C C . ALA A 1 70 ? -2.034 -0.636 -5.110 1.00 82.50 70 ALA A C 1
ATOM 596 O O . ALA A 1 70 ? -2.095 0.500 -5.585 1.00 82.50 70 ALA A O 1
ATOM 597 N N . MET A 1 71 ? -3.100 -1.231 -4.564 1.00 82.88 71 MET A N 1
ATOM 598 C CA . MET A 1 71 ? -4.388 -0.550 -4.395 1.00 82.88 71 MET A CA 1
ATOM 599 C C . MET A 1 71 ? -4.266 0.669 -3.473 1.00 82.88 71 MET A C 1
ATOM 601 O O . MET A 1 71 ? -4.739 1.754 -3.823 1.00 82.88 71 MET A O 1
ATOM 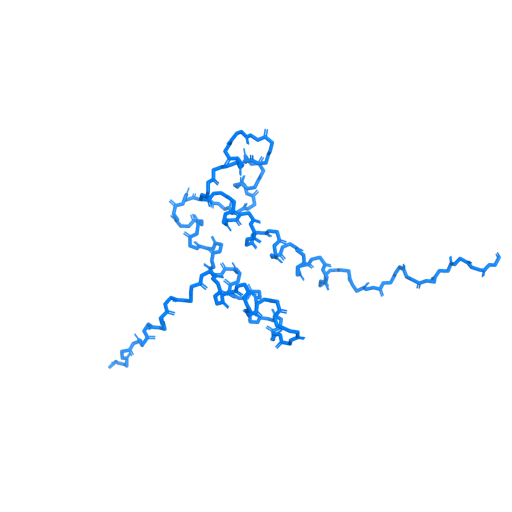605 N N . CYS A 1 72 ? -3.575 0.532 -2.336 1.00 81.38 72 CYS A N 1
ATOM 606 C CA . CYS A 1 72 ? -3.318 1.649 -1.423 1.00 81.38 72 CYS A CA 1
ATOM 607 C C . CYS A 1 72 ? -2.449 2.735 -2.078 1.00 81.38 72 CYS A C 1
ATOM 609 O O . CYS A 1 72 ? -2.747 3.926 -1.971 1.00 81.38 72 CYS A O 1
ATOM 611 N N . TYR A 1 73 ? -1.400 2.349 -2.806 1.00 83.12 73 TYR A N 1
ATOM 612 C CA . TYR A 1 73 ? -0.496 3.305 -3.446 1.00 83.12 73 TYR A CA 1
ATOM 613 C C . TYR A 1 73 ? -1.170 4.063 -4.598 1.00 83.12 73 TYR A C 1
ATOM 615 O O . TYR A 1 73 ? -1.069 5.288 -4.681 1.00 83.12 73 TYR A O 1
ATOM 623 N N . ARG A 1 74 ? -1.941 3.371 -5.446 1.00 82.75 74 ARG A N 1
ATOM 624 C CA . ARG A 1 74 ? -2.721 3.997 -6.528 1.00 82.75 74 ARG A CA 1
ATOM 625 C C . ARG A 1 74 ? -3.819 4.912 -5.982 1.00 82.75 74 ARG A C 1
ATOM 627 O O . ARG A 1 74 ? -3.990 6.012 -6.500 1.00 82.75 74 ARG A O 1
ATOM 634 N N . GLY A 1 75 ? -4.499 4.512 -4.904 1.00 81.38 75 GLY A N 1
ATOM 635 C CA . GLY A 1 75 ? -5.467 5.366 -4.210 1.00 81.38 75 GLY A CA 1
ATOM 636 C C . GLY A 1 75 ? -4.832 6.652 -3.674 1.00 81.38 75 GLY A C 1
ATOM 637 O O . GLY A 1 75 ? -5.380 7.739 -3.854 1.00 81.38 75 GLY A O 1
ATOM 638 N N . TYR A 1 76 ? -3.634 6.557 -3.090 1.00 82.56 76 TYR A N 1
ATOM 639 C CA . TYR A 1 76 ? -2.856 7.727 -2.678 1.00 82.56 76 TYR A CA 1
ATOM 640 C C . TYR A 1 76 ? -2.498 8.633 -3.865 1.00 82.56 76 TYR A C 1
ATOM 642 O O . TYR A 1 76 ? -2.738 9.839 -3.795 1.00 82.56 76 TYR A O 1
ATOM 650 N N . LEU A 1 77 ? -1.995 8.067 -4.969 1.00 81.00 77 LEU A N 1
ATOM 651 C CA . LEU A 1 77 ? -1.649 8.828 -6.174 1.00 81.00 77 LEU A CA 1
ATOM 652 C C . LEU A 1 77 ? -2.856 9.551 -6.772 1.00 81.00 77 LEU A C 1
ATOM 654 O O . LEU A 1 77 ? -2.737 10.719 -7.124 1.00 81.00 77 LEU A O 1
ATOM 658 N N . GLN A 1 78 ? -4.020 8.906 -6.843 1.00 80.12 78 GLN A N 1
ATOM 659 C CA . GLN A 1 78 ? -5.243 9.529 -7.352 1.00 80.12 78 GLN A CA 1
ATOM 660 C C . GLN A 1 78 ? -5.671 10.714 -6.475 1.00 80.12 78 GLN A C 1
ATOM 662 O O . GLN A 1 78 ? -5.968 11.799 -6.975 1.00 80.12 78 GLN A O 1
ATOM 667 N N . VAL A 1 79 ? -5.641 10.545 -5.149 1.00 78.06 79 VAL A N 1
ATOM 668 C CA . VAL A 1 79 ? -5.981 11.630 -4.220 1.00 78.06 79 VAL A CA 1
ATOM 669 C C . VAL A 1 79 ? -4.956 12.766 -4.282 1.00 78.06 79 VAL A C 1
ATOM 671 O O . VAL A 1 79 ? -5.351 13.926 -4.143 1.00 78.06 79 VAL A O 1
ATOM 674 N N . PHE A 1 80 ? -3.674 12.460 -4.500 1.00 73.19 80 PHE A N 1
ATOM 675 C CA . PHE A 1 80 ? -2.597 13.437 -4.675 1.00 73.19 80 PHE A CA 1
ATOM 676 C C . PHE A 1 80 ? -2.710 14.192 -6.009 1.00 73.19 80 PHE A C 1
ATOM 678 O O . PHE A 1 80 ? -2.646 15.417 -6.023 1.00 73.19 80 PHE A O 1
ATOM 685 N N . GLN A 1 81 ? -2.973 13.502 -7.121 1.00 72.56 81 GLN A N 1
ATOM 686 C CA . GLN A 1 81 ? -3.180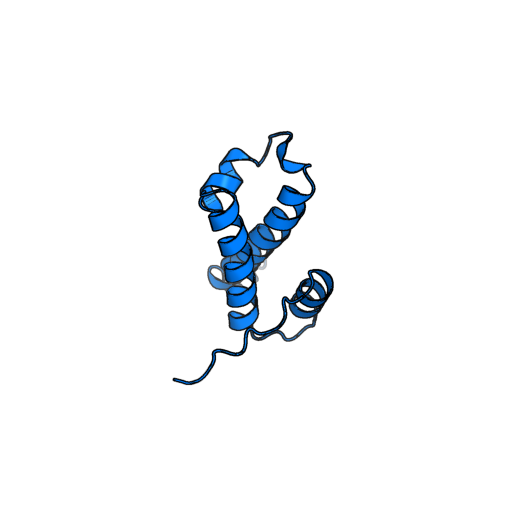 14.122 -8.436 1.00 72.56 81 GLN A CA 1
ATOM 687 C C . GLN A 1 81 ? -4.368 15.085 -8.424 1.00 72.56 81 GLN A C 1
ATOM 689 O O . GLN A 1 81 ? -4.238 16.211 -8.889 1.00 72.56 81 GLN A O 1
ATOM 694 N N . SER A 1 82 ? -5.480 14.715 -7.785 1.00 69.88 82 SER A N 1
ATOM 695 C CA . SER A 1 82 ? -6.616 15.623 -7.592 1.00 69.88 82 SER A CA 1
ATOM 696 C C . SER A 1 82 ? -6.344 16.769 -6.592 1.00 69.88 82 SER A C 1
ATOM 698 O O . SER A 1 82 ? -7.255 17.536 -6.295 1.00 69.88 82 SER A O 1
ATOM 700 N N . GLN A 1 83 ? -5.186 16.835 -5.920 1.00 64.69 83 GLN A N 1
ATOM 701 C CA . GLN A 1 83 ? -4.766 18.002 -5.112 1.00 64.69 83 GLN A CA 1
ATOM 702 C C . GLN A 1 83 ? -3.835 18.921 -5.904 1.00 64.69 83 GLN A C 1
ATOM 704 O O . GLN A 1 83 ? -3.856 20.129 -5.701 1.00 64.69 83 GLN A O 1
ATOM 709 N N . VAL A 1 84 ? -3.023 18.341 -6.789 1.00 59.88 84 VAL A N 1
ATOM 710 C CA . VAL A 1 84 ? -2.043 19.066 -7.605 1.00 59.88 84 VAL A CA 1
ATOM 711 C C . VAL A 1 84 ? -2.676 19.636 -8.878 1.00 59.88 84 VAL A C 1
ATOM 713 O O . VAL A 1 84 ? -2.260 20.694 -9.335 1.00 59.88 84 VAL A O 1
ATOM 716 N N . MET A 1 85 ? -3.708 18.985 -9.420 1.00 49.56 85 MET A N 1
ATOM 717 C CA . MET A 1 85 ? -4.537 19.515 -10.501 1.00 49.56 85 MET A CA 1
ATOM 718 C C . MET A 1 85 ? -5.923 19.882 -9.955 1.00 49.56 85 MET A C 1
ATOM 720 O O . MET A 1 85 ? -6.793 19.010 -9.882 1.00 49.56 85 MET A O 1
ATOM 724 N N . PRO A 1 86 ? -6.171 21.143 -9.553 1.00 49.00 86 PRO A N 1
ATOM 725 C CA . PRO A 1 86 ? -7.526 21.657 -9.619 1.00 49.00 86 PRO A CA 1
ATOM 726 C C . PRO A 1 86 ? -7.929 21.660 -11.095 1.00 49.00 86 PRO A C 1
ATOM 728 O O . PRO A 1 86 ? -7.170 22.089 -11.961 1.00 49.00 86 PRO A O 1
ATOM 731 N N . GLU A 1 87 ? -9.100 21.113 -11.376 1.00 51.03 87 GLU A N 1
ATOM 732 C CA . GLU A 1 87 ? -9.779 21.169 -12.663 1.00 51.03 87 GLU A CA 1
ATOM 733 C C . GLU A 1 87 ? -9.662 22.579 -13.280 1.00 51.03 87 GLU A C 1
ATOM 735 O O . GLU A 1 87 ? -10.288 23.543 -12.852 1.00 51.03 87 GLU A O 1
ATOM 740 N N . SER A 1 88 ? -8.761 22.725 -14.245 1.00 47.88 88 SER A N 1
ATOM 741 C CA . SER A 1 88 ? -8.632 23.879 -15.142 1.00 47.88 88 SER A CA 1
ATOM 742 C C . SER A 1 88 ? -8.250 23.342 -16.518 1.00 47.88 88 SER A C 1
ATOM 744 O O . SER A 1 88 ? -7.247 23.719 -17.112 1.00 47.88 88 SER A O 1
ATOM 746 N N . ALA A 1 89 ? -9.022 22.356 -16.970 1.00 55.09 89 ALA A N 1
ATOM 747 C CA . ALA A 1 89 ? -8.966 21.799 -18.317 1.00 55.09 89 ALA A CA 1
ATOM 748 C C . ALA A 1 89 ? -10.386 21.467 -18.806 1.00 55.09 89 ALA A C 1
ATOM 750 O O . ALA A 1 89 ? -10.623 20.448 -19.450 1.00 55.09 89 ALA A O 1
ATOM 751 N N . THR A 1 90 ? -11.347 22.324 -18.466 1.00 60.12 90 THR A N 1
ATOM 752 C CA . THR A 1 90 ? -12.671 22.362 -19.085 1.00 60.12 90 THR A CA 1
ATOM 753 C C . THR A 1 90 ? -12.925 23.798 -19.550 1.00 60.12 90 THR A C 1
ATOM 755 O O . THR A 1 90 ? -12.738 24.735 -18.780 1.00 60.12 90 THR A O 1
ATOM 758 N N . ALA A 1 91 ? -13.323 23.932 -20.822 1.00 54.22 91 ALA A N 1
ATOM 759 C CA . ALA A 1 91 ? -13.436 25.152 -21.638 1.00 54.22 91 ALA A CA 1
ATOM 760 C C . ALA A 1 91 ? -12.068 25.750 -22.036 1.00 54.22 91 ALA A C 1
ATOM 762 O O . ALA A 1 91 ? -11.342 26.285 -21.214 1.00 54.22 91 ALA A O 1
ATOM 763 N N . ASP A 1 92 ? -11.606 25.600 -23.276 1.00 46.28 92 ASP A N 1
ATOM 764 C CA . ASP A 1 92 ? -12.265 26.211 -24.425 1.00 46.28 92 ASP A CA 1
ATOM 765 C C . ASP A 1 92 ? -12.100 25.367 -25.701 1.00 46.28 92 ASP A C 1
ATOM 767 O O . ASP A 1 92 ? -10.996 25.126 -26.188 1.00 46.28 92 ASP A O 1
ATOM 771 N N . VAL A 1 93 ? -13.229 24.898 -26.231 1.00 55.34 93 VAL A N 1
ATOM 772 C CA . VAL A 1 93 ? -13.349 24.411 -27.607 1.00 55.34 93 VAL A CA 1
ATOM 773 C C . VAL A 1 93 ? -14.512 25.136 -28.274 1.00 55.34 93 VAL A C 1
ATOM 775 O O . VAL A 1 93 ? -15.392 24.491 -28.822 1.00 55.34 93 VAL A O 1
ATOM 778 N N . ILE A 1 94 ? -14.593 26.470 -28.199 1.00 62.12 94 ILE A N 1
ATOM 779 C CA . ILE A 1 94 ? -15.521 27.222 -29.058 1.00 62.12 94 ILE A CA 1
ATOM 780 C C . ILE A 1 94 ? -14.915 28.585 -29.420 1.00 62.12 94 ILE A C 1
ATOM 782 O O . ILE A 1 94 ? -14.948 29.515 -28.622 1.00 62.12 94 ILE A O 1
ATOM 786 N N . GLY A 1 95 ? -14.449 28.719 -30.666 1.00 44.16 95 GLY A N 1
ATOM 787 C CA . GLY A 1 95 ? -14.073 30.000 -31.272 1.00 44.16 95 GLY A CA 1
ATOM 788 C C . GLY A 1 95 ? -13.303 29.842 -32.566 1.00 44.16 95 GLY A C 1
ATOM 789 O O . GLY A 1 95 ? -12.082 30.096 -32.529 1.00 44.16 95 GLY A O 1
#

Secondary structure (DSSP, 8-state):
------PPPPPHHHHHHHHHSS---HHHHHHHHHHHHHHHHHHHTS-HHHHHHHHTTSGGGGSHHHHHHHHHHHHHHHHHHHHH--S--------

Mean predicted aligned error: 13.47 Å

Foldseek 3Di:
DDDPDDDDDQDPVNLVVLLPPPDRPLVVNLVVLVVVQVVVCVVVVHHLVVVCVVCVPHPNCPPPVNVSNVVSVVSNVVSVVCVVDDPPPPDDPDD

pLDDT: mean 70.35, std 12.79, range [44.16, 85.94]